Protein AF-A0A1X1EMD8-F1 (afdb_monomer_lite)

Foldseek 3Di:
DPDPVVVVCVVQPLVNQLVVQLVVQLVVVCVVCVCPPVVVVVVVVVCVVVVDDDPPDVVVVVVSVVVVVVVSVVSSVVSSVVSNVVSVVVVVVVVVVVD

pLDDT: mean 70.59, std 11.42, range [45.31, 86.31]

Radius of gyration: 21.39 Å; chains: 1; bounding box: 46×18×68 Å

Structure (mmCIF, N/CA/C/O backbone):
data_AF-A0A1X1EMD8-F1
#
_entry.id   AF-A0A1X1EMD8-F1
#
loop_
_atom_site.group_PDB
_atom_site.id
_atom_site.type_symbol
_atom_site.label_atom_id
_atom_site.label_alt_id
_atom_site.label_comp_id
_atom_site.label_asym_id
_atom_site.label_entity_id
_atom_site.label_seq_id
_atom_site.pdbx_PDB_ins_code
_atom_site.Cartn_x
_atom_site.Cartn_y
_atom_site.Cartn_z
_atom_site.occupancy
_atom_site.B_iso_or_equiv
_atom_site.auth_seq_id
_atom_site.auth_comp_id
_atom_site.auth_asym_id
_atom_site.auth_atom_id
_atom_site.pdbx_PDB_model_num
ATOM 1 N N . MET A 1 1 ? 16.024 -0.313 -35.013 1.00 45.31 1 MET A N 1
ATOM 2 C CA . MET A 1 1 ? 14.786 -0.847 -34.392 1.00 45.31 1 MET A CA 1
ATOM 3 C C . MET A 1 1 ? 14.250 0.105 -33.300 1.00 45.31 1 MET A C 1
ATOM 5 O O . MET A 1 1 ? 14.090 -0.303 -32.164 1.00 45.31 1 MET A O 1
ATOM 9 N N . HIS A 1 2 ? 13.928 1.371 -33.615 1.00 46.47 2 HIS A N 1
ATOM 10 C CA . HIS A 1 2 ? 13.592 2.398 -32.597 1.00 46.47 2 HIS A CA 1
ATOM 11 C C . HIS A 1 2 ? 12.089 2.660 -32.369 1.00 46.47 2 HIS A C 1
ATOM 13 O O . HIS A 1 2 ? 11.722 3.500 -31.553 1.00 46.47 2 HIS A O 1
ATOM 19 N N . ARG A 1 3 ? 11.185 1.963 -33.069 1.00 49.34 3 ARG A N 1
ATOM 20 C CA . ARG A 1 3 ? 9.760 2.355 -33.119 1.00 49.34 3 ARG A CA 1
ATOM 21 C C . ARG A 1 3 ? 8.877 1.809 -31.985 1.00 49.34 3 ARG A C 1
ATOM 23 O O . ARG A 1 3 ? 7.732 2.227 -31.878 1.00 49.34 3 ARG A O 1
ATOM 30 N N . LYS A 1 4 ? 9.382 0.892 -31.148 1.00 50.06 4 LYS A N 1
ATOM 31 C CA . LYS A 1 4 ? 8.591 0.238 -30.080 1.00 50.06 4 LYS A CA 1
ATOM 32 C C . LYS A 1 4 ? 8.698 0.910 -28.701 1.00 50.06 4 LYS A C 1
ATOM 34 O O . LYS A 1 4 ? 7.831 0.697 -27.863 1.00 50.06 4 LYS A O 1
ATOM 39 N N . ALA A 1 5 ? 9.713 1.746 -28.467 1.00 52.03 5 ALA A N 1
ATOM 40 C CA . ALA A 1 5 ? 9.896 2.427 -27.179 1.00 52.03 5 ALA A CA 1
ATOM 41 C C . ALA A 1 5 ? 8.940 3.624 -26.985 1.00 52.03 5 ALA A C 1
ATOM 43 O O . ALA A 1 5 ? 8.536 3.913 -25.860 1.00 52.03 5 ALA A O 1
ATOM 44 N N . GLY A 1 6 ? 8.539 4.295 -28.074 1.00 51.28 6 GLY A N 1
ATOM 45 C CA . GLY A 1 6 ? 7.572 5.402 -28.027 1.00 51.28 6 GLY A CA 1
ATOM 46 C C . GLY A 1 6 ? 6.163 4.941 -27.649 1.00 51.28 6 GLY A C 1
ATOM 47 O O . GLY A 1 6 ? 5.528 5.534 -26.784 1.00 51.28 6 GLY A O 1
ATOM 48 N N . THR A 1 7 ? 5.733 3.801 -28.193 1.00 53.59 7 THR A N 1
ATOM 49 C CA . THR A 1 7 ? 4.386 3.258 -27.979 1.00 53.59 7 THR A CA 1
ATOM 50 C C . THR A 1 7 ? 4.164 2.782 -26.545 1.00 53.59 7 THR A C 1
ATOM 52 O O . THR A 1 7 ? 3.097 3.022 -26.002 1.00 53.59 7 THR A O 1
ATOM 55 N N . LEU A 1 8 ? 5.152 2.177 -25.875 1.00 51.19 8 LEU A N 1
ATOM 56 C CA . LEU A 1 8 ? 4.983 1.734 -24.481 1.00 51.19 8 LEU A CA 1
ATOM 57 C C . LEU A 1 8 ? 4.876 2.915 -23.496 1.00 51.19 8 LEU A C 1
ATOM 59 O O . LEU A 1 8 ? 4.116 2.855 -22.535 1.00 51.19 8 LEU A O 1
ATOM 63 N N . LYS A 1 9 ? 5.612 4.003 -23.752 1.00 51.44 9 LYS A N 1
ATOM 64 C CA . LYS A 1 9 ? 5.573 5.238 -22.950 1.00 51.44 9 LYS A CA 1
ATOM 65 C C . LYS A 1 9 ? 4.268 6.018 -23.140 1.00 51.44 9 LYS A C 1
ATOM 67 O O . LYS A 1 9 ? 3.819 6.670 -22.201 1.00 51.44 9 LYS A O 1
ATOM 72 N N . GLU A 1 10 ? 3.690 5.946 -24.339 1.00 55.34 10 GLU A N 1
ATOM 73 C CA . GLU A 1 10 ? 2.390 6.536 -24.678 1.00 55.34 10 GLU A CA 1
ATOM 74 C C . GLU A 1 10 ? 1.207 5.681 -24.193 1.00 55.34 10 GLU A C 1
ATOM 76 O O . GLU A 1 10 ? 0.208 6.239 -23.751 1.00 55.34 10 GLU A O 1
ATOM 81 N N . LEU A 1 11 ? 1.318 4.344 -24.209 1.00 55.50 11 LEU A N 1
ATOM 82 C CA . LEU A 1 11 ? 0.264 3.428 -23.740 1.00 55.50 11 LEU A CA 1
ATOM 83 C C . LEU A 1 11 ? 0.225 3.248 -22.216 1.00 55.50 11 LEU A C 1
ATOM 85 O O . LEU A 1 11 ? -0.843 2.991 -21.667 1.00 55.50 11 LEU A O 1
ATOM 89 N N . LEU A 1 12 ? 1.362 3.359 -21.525 1.00 59.81 12 LEU A N 1
ATOM 90 C CA . LEU A 1 12 ? 1.456 3.196 -20.072 1.00 59.81 12 LEU A CA 1
ATOM 91 C C . LEU A 1 12 ? 2.072 4.451 -19.451 1.00 59.81 12 LEU A C 1
ATOM 93 O O . LEU A 1 12 ? 3.292 4.531 -19.253 1.00 59.81 12 LEU A O 1
ATOM 97 N N . PRO A 1 13 ? 1.231 5.443 -19.114 1.00 66.94 13 PRO A N 1
ATOM 98 C CA . PRO A 1 13 ? 1.695 6.657 -18.482 1.00 66.94 13 PRO A CA 1
ATOM 99 C C . PRO A 1 13 ? 2.482 6.362 -17.194 1.00 66.94 13 PRO A C 1
ATOM 101 O O . PRO A 1 13 ? 2.174 5.401 -16.482 1.00 66.94 13 PRO A O 1
ATOM 104 N N . PRO A 1 14 ? 3.465 7.205 -16.831 1.00 65.31 14 PRO A N 1
ATOM 105 C CA . PRO A 1 14 ? 4.277 7.018 -15.625 1.00 65.31 14 PRO A CA 1
ATOM 106 C C . PRO A 1 14 ? 3.454 6.892 -14.345 1.00 65.31 14 PRO A C 1
ATOM 108 O O . PRO A 1 14 ? 3.820 6.147 -13.441 1.00 65.31 14 PRO A O 1
ATOM 111 N N . TRP A 1 15 ? 2.339 7.618 -14.287 1.00 69.38 15 TRP A N 1
ATOM 112 C CA . TRP A 1 15 ? 1.405 7.582 -13.173 1.00 69.38 15 TRP A CA 1
ATOM 113 C C . TRP A 1 15 ? 0.624 6.266 -13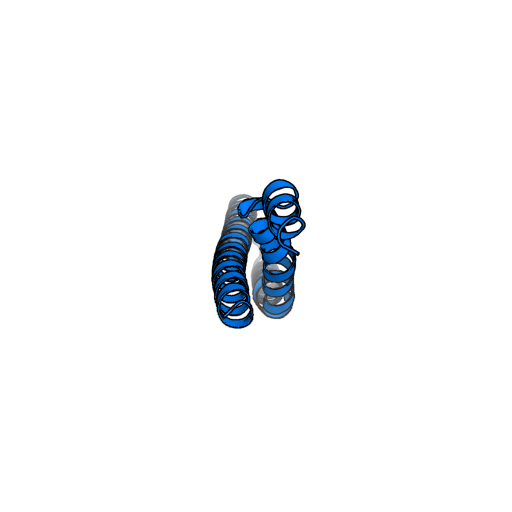.127 1.00 69.38 15 TRP A C 1
ATOM 115 O O . TRP A 1 15 ? 0.402 5.741 -12.044 1.00 69.38 15 TRP A O 1
ATOM 125 N N . PHE A 1 16 ? 0.286 5.675 -14.277 1.00 70.88 16 PHE A N 1
ATOM 126 C CA . PHE A 1 16 ? -0.449 4.412 -14.340 1.00 70.88 16 PHE A CA 1
ATOM 127 C C . PHE A 1 16 ? 0.399 3.247 -13.825 1.00 70.88 16 PHE A C 1
ATOM 129 O O . PHE A 1 16 ? -0.062 2.456 -13.012 1.00 70.88 16 PHE A O 1
ATOM 136 N N . THR A 1 17 ? 1.671 3.183 -14.225 1.00 68.75 17 THR A N 1
ATOM 137 C CA . THR A 1 17 ? 2.619 2.185 -13.696 1.00 68.75 17 THR A CA 1
ATOM 138 C C . 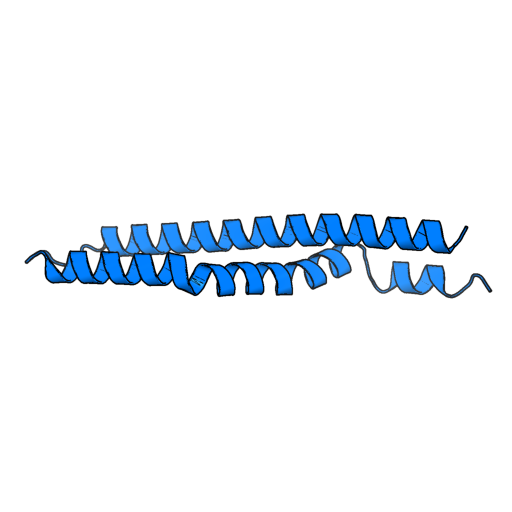THR A 1 17 ? 2.855 2.373 -12.201 1.00 68.75 17 THR A C 1
ATOM 140 O O . THR A 1 17 ? 2.942 1.394 -11.468 1.00 68.75 17 THR A O 1
ATOM 143 N N . CYS A 1 18 ? 2.905 3.622 -11.737 1.00 68.94 18 CYS A N 1
ATOM 144 C CA . CYS A 1 18 ? 3.058 3.938 -10.324 1.00 68.94 18 CYS A CA 1
ATOM 145 C C . CYS A 1 18 ? 1.859 3.484 -9.480 1.00 68.94 18 CYS A C 1
ATOM 147 O O . CYS A 1 18 ? 2.055 2.872 -8.435 1.00 68.94 18 CYS A O 1
ATOM 149 N N . VAL A 1 19 ? 0.635 3.748 -9.948 1.00 72.81 19 VAL A N 1
ATOM 150 C CA . VAL A 1 19 ? -0.609 3.327 -9.282 1.00 72.81 19 VAL A CA 1
ATOM 151 C C . VAL A 1 19 ? -0.749 1.805 -9.308 1.00 72.81 19 VAL A C 1
ATOM 153 O O . VAL A 1 19 ? -1.077 1.189 -8.297 1.00 72.81 19 VAL A O 1
ATOM 156 N N . LEU A 1 20 ? -0.444 1.175 -10.445 1.00 77.19 20 LEU A N 1
ATOM 157 C CA . LEU A 1 20 ? -0.504 -0.279 -10.580 1.00 77.19 20 LEU A CA 1
ATOM 158 C C . LEU A 1 20 ? 0.487 -0.977 -9.640 1.00 77.19 20 LEU A C 1
ATOM 160 O O . LEU A 1 20 ? 0.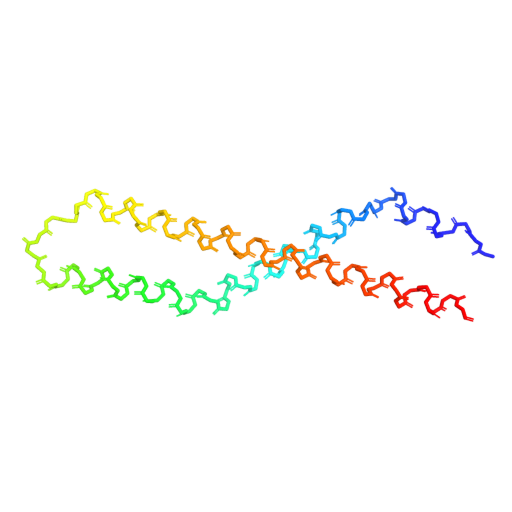148 -1.998 -9.053 1.00 77.19 20 LEU A O 1
ATOM 164 N N . LEU A 1 21 ? 1.691 -0.415 -9.476 1.00 74.25 21 LEU A N 1
ATOM 165 C CA . LEU A 1 21 ? 2.687 -0.908 -8.525 1.00 74.25 21 LEU A CA 1
ATOM 166 C C . LEU A 1 21 ? 2.292 -0.602 -7.079 1.00 74.25 21 LEU A C 1
ATOM 168 O O . LEU A 1 21 ? 2.517 -1.442 -6.221 1.00 74.25 21 LEU A O 1
ATOM 172 N N . SER A 1 22 ? 1.680 0.546 -6.778 1.00 74.56 22 SER A N 1
ATOM 173 C CA . SER A 1 22 ? 1.345 0.899 -5.394 1.00 74.56 22 SER A CA 1
ATOM 174 C C . SER A 1 22 ? 0.253 0.019 -4.792 1.00 74.56 22 SER A C 1
ATOM 176 O O . SER A 1 22 ? 0.320 -0.281 -3.607 1.00 74.56 22 SER A O 1
ATOM 178 N N . ILE A 1 23 ? -0.726 -0.425 -5.591 1.00 76.75 23 ILE A N 1
ATOM 179 C CA . ILE A 1 23 ? -1.850 -1.259 -5.124 1.00 76.75 23 ILE A CA 1
ATOM 180 C C . ILE A 1 23 ? -1.379 -2.547 -4.417 1.00 76.75 23 ILE A C 1
ATOM 182 O O . ILE A 1 23 ? -1.755 -2.736 -3.258 1.00 76.75 23 ILE A O 1
ATOM 186 N N . PRO A 1 24 ? -0.549 -3.424 -5.020 1.00 78.88 24 PRO A N 1
ATOM 187 C CA . PRO A 1 24 ? -0.092 -4.640 -4.352 1.00 78.88 24 PRO A CA 1
ATOM 188 C C . PRO A 1 24 ? 0.763 -4.346 -3.114 1.00 78.88 24 PRO A C 1
ATOM 190 O O . PRO A 1 24 ? 0.656 -5.079 -2.136 1.00 78.88 24 PRO A O 1
ATOM 193 N N . PHE A 1 25 ? 1.552 -3.263 -3.095 1.00 76.25 25 PHE A N 1
ATOM 194 C CA . PHE A 1 25 ? 2.316 -2.881 -1.900 1.00 76.25 25 PHE A CA 1
ATOM 195 C C . PHE A 1 25 ? 1.422 -2.358 -0.777 1.00 76.25 25 PHE A C 1
ATOM 197 O O . PHE A 1 25 ? 1.629 -2.733 0.372 1.00 76.25 25 PHE A O 1
ATOM 204 N N . THR A 1 26 ? 0.405 -1.552 -1.081 1.00 77.12 26 THR A N 1
ATOM 205 C CA . THR A 1 26 ? -0.590 -1.121 -0.092 1.00 77.12 26 THR A CA 1
ATOM 206 C C . THR A 1 26 ? -1.340 -2.322 0.481 1.00 77.12 26 THR A C 1
ATOM 208 O O . THR A 1 26 ? -1.472 -2.424 1.697 1.00 77.12 26 THR A O 1
ATOM 211 N N . VAL A 1 27 ? -1.770 -3.266 -0.363 1.00 80.38 27 VAL A N 1
ATOM 212 C CA . VAL A 1 27 ? -2.439 -4.500 0.083 1.00 80.38 27 VAL A CA 1
ATOM 213 C C . VAL A 1 27 ? -1.509 -5.358 0.939 1.00 80.38 27 VAL A C 1
ATOM 215 O O . VAL A 1 27 ? -1.941 -5.870 1.965 1.00 80.38 27 VAL A O 1
ATOM 218 N N . LEU A 1 28 ? -0.234 -5.482 0.570 1.00 80.06 28 LEU A N 1
ATOM 219 C CA . LEU A 1 28 ? 0.748 -6.251 1.333 1.00 80.06 28 LEU A CA 1
ATOM 220 C C . LEU A 1 28 ? 1.069 -5.595 2.680 1.00 80.06 28 LEU A C 1
ATOM 222 O O . LEU A 1 28 ? 1.122 -6.289 3.687 1.00 80.06 28 LEU A O 1
ATOM 226 N N . ILE A 1 29 ? 1.221 -4.267 2.725 1.00 78.44 29 ILE A N 1
ATOM 227 C CA . ILE A 1 29 ? 1.389 -3.519 3.978 1.00 78.44 29 ILE A CA 1
ATOM 228 C C . ILE A 1 29 ? 0.185 -3.763 4.878 1.00 78.44 29 ILE A C 1
ATOM 230 O O . ILE A 1 29 ? 0.376 -4.158 6.027 1.00 78.44 29 ILE A O 1
ATOM 234 N N . LEU A 1 30 ? -1.033 -3.592 4.354 1.00 77.31 30 LEU A N 1
ATOM 235 C CA . LEU A 1 30 ? -2.261 -3.866 5.094 1.00 77.31 30 LEU A CA 1
ATOM 236 C C . LEU A 1 30 ? -2.286 -5.317 5.585 1.00 77.31 30 LEU A C 1
ATOM 238 O O . LEU A 1 30 ? -2.464 -5.520 6.773 1.00 77.31 30 LEU A O 1
ATOM 242 N N . ALA A 1 31 ? -2.022 -6.314 4.740 1.00 76.06 31 ALA A N 1
ATOM 243 C CA . ALA A 1 31 ? -2.043 -7.730 5.119 1.00 76.06 31 ALA A CA 1
ATOM 244 C C . ALA A 1 31 ? -1.000 -8.090 6.195 1.00 76.06 31 ALA A C 1
ATOM 246 O O . ALA A 1 31 ? -1.327 -8.753 7.173 1.00 76.06 31 ALA A O 1
ATOM 247 N N . VAL A 1 32 ? 0.241 -7.609 6.068 1.00 76.12 32 VAL A N 1
ATOM 248 C CA . VAL A 1 32 ? 1.320 -7.873 7.041 1.00 76.12 32 VAL A CA 1
ATOM 249 C C . VAL A 1 32 ? 1.027 -7.209 8.383 1.00 76.12 32 VAL A C 1
ATOM 251 O O . VAL A 1 32 ? 1.282 -7.768 9.450 1.00 76.12 32 VAL A O 1
ATOM 254 N N . THR A 1 33 ? 0.473 -6.001 8.346 1.00 68.81 33 THR A N 1
ATOM 255 C CA . THR A 1 33 ? 0.144 -5.267 9.568 1.00 68.81 33 THR A CA 1
ATOM 256 C C . THR A 1 33 ? -1.259 -5.589 10.090 1.00 68.81 33 THR A C 1
ATOM 258 O O . THR A 1 33 ? -1.557 -5.230 11.227 1.00 68.81 33 THR A O 1
ATOM 261 N N . GLN A 1 34 ? -2.074 -6.355 9.350 1.00 61.56 34 GLN A N 1
ATOM 262 C CA . GLN A 1 34 ? -3.388 -6.839 9.783 1.00 61.56 34 GLN A CA 1
ATOM 263 C C . GLN A 1 34 ? -3.301 -7.861 10.928 1.00 61.56 34 GLN A C 1
ATOM 265 O O . GLN A 1 34 ? -4.194 -7.921 11.772 1.00 61.56 34 GLN A O 1
ATOM 270 N N . GLU A 1 35 ? -2.213 -8.622 11.024 1.00 59.31 35 GLU A N 1
ATOM 271 C CA . GLU A 1 35 ? -2.010 -9.517 12.170 1.00 59.31 35 GLU A CA 1
ATOM 272 C C . GLU A 1 35 ? -1.658 -8.755 13.457 1.00 59.31 35 GLU A C 1
ATOM 274 O O . GLU A 1 35 ? -1.904 -9.237 14.559 1.00 59.31 35 GLU A O 1
ATOM 279 N N . HIS A 1 36 ? -1.140 -7.530 13.330 1.00 62.03 36 HIS A N 1
ATOM 280 C CA . HIS A 1 36 ? -0.667 -6.740 14.464 1.00 62.03 36 HIS A CA 1
ATOM 281 C C . HIS A 1 36 ? -1.671 -5.655 14.864 1.00 62.03 36 HIS A C 1
ATOM 283 O O . HIS A 1 36 ? -2.116 -5.618 16.006 1.00 62.03 36 HIS A O 1
ATOM 289 N N . ALA A 1 37 ? -2.081 -4.781 13.945 1.00 60.62 37 ALA A N 1
ATOM 290 C CA . ALA A 1 37 ? -2.936 -3.642 14.266 1.00 60.62 37 ALA A CA 1
ATOM 291 C C . ALA A 1 37 ? -4.396 -4.057 14.562 1.00 60.62 37 ALA A C 1
ATOM 293 O O . ALA A 1 37 ? -4.843 -3.803 15.677 1.00 60.62 37 ALA A O 1
ATOM 294 N N . PRO A 1 38 ? -5.144 -4.737 13.667 1.00 59.88 38 PRO A N 1
ATOM 295 C CA . PRO A 1 38 ? -6.478 -5.268 13.962 1.00 59.88 38 PRO A CA 1
ATOM 296 C C . PRO A 1 38 ? -6.517 -6.214 15.157 1.00 59.88 38 PRO A C 1
ATOM 298 O O . PRO A 1 38 ? -7.473 -6.162 15.922 1.00 59.88 38 PRO A O 1
ATOM 301 N N . GLY A 1 39 ? -5.493 -7.055 15.334 1.00 62.91 39 GLY A N 1
ATOM 302 C CA . GLY A 1 39 ? -5.384 -7.950 16.488 1.00 62.91 39 GLY A CA 1
ATOM 303 C C . GLY A 1 39 ? -5.268 -7.175 17.802 1.00 62.91 39 GLY A C 1
ATOM 304 O O . GLY A 1 39 ? -6.003 -7.445 18.751 1.00 62.91 39 GLY A O 1
ATOM 305 N N . ILE A 1 40 ? -4.421 -6.139 17.837 1.00 65.94 40 ILE A N 1
ATOM 306 C CA . ILE A 1 40 ? -4.317 -5.227 18.982 1.00 65.94 40 ILE A CA 1
ATOM 307 C C . ILE A 1 40 ? -5.632 -4.461 19.179 1.00 65.94 40 ILE A C 1
ATOM 309 O O . ILE A 1 40 ? -6.116 -4.389 20.306 1.00 65.94 40 ILE A O 1
ATOM 313 N N . PHE A 1 41 ? -6.259 -3.963 18.111 1.00 63.66 41 PHE A N 1
ATOM 314 C CA . PHE A 1 41 ? -7.550 -3.274 18.177 1.00 63.66 41 PHE A CA 1
ATOM 315 C C . PHE A 1 41 ? -8.655 -4.170 18.744 1.00 63.66 41 PHE A C 1
ATOM 317 O O . PHE A 1 41 ? -9.336 -3.761 19.679 1.00 63.66 41 PHE A O 1
ATOM 324 N N . LEU A 1 42 ? -8.791 -5.405 18.258 1.00 65.81 42 LEU A N 1
ATOM 325 C CA . LEU A 1 42 ? -9.719 -6.397 18.802 1.00 65.81 42 LEU A CA 1
ATOM 326 C C . LEU A 1 42 ? -9.407 -6.714 20.261 1.00 65.81 42 LEU A C 1
ATOM 328 O O . LEU A 1 42 ? -10.330 -6.799 21.060 1.00 65.81 42 LEU A O 1
ATOM 332 N N . SER A 1 43 ? -8.130 -6.820 20.634 1.00 67.56 43 SER A N 1
ATOM 333 C CA . SER A 1 43 ? -7.733 -7.075 22.022 1.00 67.56 43 SER A CA 1
ATOM 334 C C . SER A 1 43 ? -8.071 -5.907 22.959 1.00 67.56 43 SER A C 1
ATOM 336 O O . SER A 1 43 ? -8.481 -6.135 24.094 1.00 67.56 43 SER A O 1
ATOM 338 N N . ILE A 1 44 ? -7.946 -4.659 22.489 1.00 71.00 44 ILE A N 1
ATOM 339 C CA . ILE A 1 44 ? -8.306 -3.450 23.242 1.00 71.00 44 ILE A CA 1
ATOM 340 C C . ILE A 1 44 ? -9.825 -3.347 23.356 1.00 71.00 44 ILE A C 1
ATOM 342 O O . ILE A 1 44 ? -10.321 -3.094 24.445 1.00 71.00 44 ILE A O 1
ATOM 346 N N . VAL A 1 45 ? -10.566 -3.600 22.272 1.00 66.62 45 VAL A N 1
ATOM 347 C CA . VAL A 1 45 ? -12.037 -3.642 22.280 1.00 66.62 45 VAL A CA 1
ATOM 348 C C . VAL A 1 45 ? -12.533 -4.744 23.217 1.00 66.62 45 VAL A C 1
ATOM 350 O O . VAL A 1 45 ? -13.385 -4.484 24.054 1.00 66.62 45 VAL A O 1
ATOM 353 N N . GLN A 1 46 ? -11.977 -5.956 23.138 1.00 69.88 46 GLN A N 1
ATOM 354 C CA . GLN A 1 46 ? -12.332 -7.069 24.023 1.00 69.88 46 GLN A CA 1
ATOM 355 C C . GLN A 1 46 ? -12.007 -6.761 25.483 1.00 69.88 46 GLN A C 1
ATOM 357 O O . GLN A 1 46 ? -12.830 -7.046 26.344 1.00 69.88 46 GLN A O 1
ATOM 362 N N . LYS A 1 47 ? -10.850 -6.155 25.776 1.00 68.31 47 LYS A N 1
ATOM 363 C CA . LYS A 1 47 ? -10.507 -5.721 27.138 1.00 68.31 47 LYS A CA 1
ATOM 364 C C . LYS A 1 47 ? -11.425 -4.605 27.632 1.00 68.31 47 LYS A C 1
ATOM 366 O O . LYS A 1 47 ? -11.886 -4.692 28.758 1.00 68.31 47 LYS A O 1
ATOM 371 N N . ALA A 1 48 ? -11.737 -3.614 26.799 1.00 63.28 48 ALA A N 1
ATOM 372 C CA . ALA A 1 48 ? -12.661 -2.534 27.141 1.00 63.28 48 ALA A CA 1
ATOM 373 C C . ALA A 1 48 ? -14.083 -3.059 27.402 1.00 63.28 48 ALA A C 1
ATOM 375 O O . ALA A 1 48 ? -14.714 -2.649 28.366 1.00 63.28 48 ALA A O 1
ATOM 376 N N . VAL A 1 49 ? -14.554 -4.017 26.596 1.00 62.62 49 VAL A N 1
ATOM 377 C CA . VAL A 1 49 ? -15.846 -4.701 26.784 1.00 62.62 49 VAL A CA 1
ATOM 378 C C . VAL A 1 49 ? -15.835 -5.616 28.015 1.00 62.62 49 VAL A C 1
ATOM 380 O O . VAL A 1 49 ? -16.857 -5.756 28.680 1.00 62.62 49 VAL A O 1
ATOM 383 N N . ALA A 1 50 ? -14.702 -6.250 28.328 1.00 65.81 50 ALA A N 1
ATOM 384 C CA . ALA A 1 50 ? -14.574 -7.157 29.466 1.00 65.81 50 ALA A CA 1
ATOM 385 C C . ALA A 1 50 ? -14.337 -6.444 30.810 1.00 65.81 50 ALA A C 1
ATOM 387 O O . ALA A 1 50 ? -14.588 -7.057 31.845 1.00 65.81 50 ALA A O 1
ATOM 388 N N . GLN A 1 51 ? -13.828 -5.203 30.814 1.00 62.22 51 GLN A N 1
ATOM 389 C CA . GLN A 1 51 ? -13.430 -4.500 32.040 1.00 62.22 51 GLN A CA 1
ATOM 390 C C . GLN A 1 51 ? -14.531 -3.675 32.726 1.00 62.22 51 GLN A C 1
ATOM 392 O O . GLN A 1 51 ? -14.388 -3.486 33.923 1.00 62.22 51 GLN A O 1
ATOM 397 N N . ASP A 1 52 ? -15.622 -3.250 32.077 1.00 49.38 52 ASP A N 1
ATOM 398 C CA . ASP A 1 52 ? -16.770 -2.601 32.752 1.00 49.38 52 ASP A CA 1
ATOM 399 C C . ASP A 1 52 ? -18.010 -2.664 31.834 1.00 49.38 52 ASP A C 1
ATOM 401 O O . ASP A 1 52 ? -17.908 -2.443 30.634 1.00 49.38 52 ASP A O 1
ATOM 405 N N . ALA A 1 53 ? -19.231 -2.988 32.272 1.00 50.97 53 ALA A N 1
ATOM 406 C CA . ALA A 1 53 ? -20.109 -2.119 33.072 1.00 50.97 53 ALA A CA 1
ATOM 407 C C . ALA A 1 53 ? -20.307 -0.677 32.534 1.00 50.97 53 ALA A C 1
ATOM 409 O O . ALA A 1 53 ? -21.056 0.093 33.133 1.00 50.97 53 ALA A O 1
ATOM 410 N N . MET A 1 54 ? -19.735 -0.320 31.377 1.00 48.81 54 MET A N 1
ATOM 411 C CA . MET A 1 54 ? -20.000 0.934 30.673 1.00 48.81 54 MET A CA 1
ATOM 412 C C . MET A 1 54 ? -20.549 0.661 29.268 1.00 48.81 54 MET A C 1
ATOM 414 O O . MET A 1 54 ? -20.065 -0.239 28.577 1.00 48.81 54 MET A O 1
ATOM 418 N N . PRO A 1 55 ? -21.574 1.414 28.824 1.00 52.81 55 PRO A N 1
ATOM 419 C CA . PRO A 1 55 ? -22.069 1.300 27.462 1.00 52.81 55 PRO A CA 1
ATOM 420 C C . PRO A 1 55 ? -20.912 1.618 26.517 1.00 52.81 55 PRO A C 1
ATOM 422 O O . PRO A 1 55 ? -20.157 2.555 26.762 1.00 52.81 55 PRO A O 1
ATOM 425 N N . VAL A 1 56 ? -20.760 0.832 25.451 1.00 57.94 56 VAL A N 1
ATOM 426 C CA . VAL A 1 56 ? -19.845 1.152 24.352 1.00 57.94 56 VAL A CA 1
ATOM 427 C C . VAL A 1 56 ? -20.267 2.516 23.812 1.00 57.94 56 VAL A C 1
ATOM 429 O O . VAL A 1 56 ? -21.220 2.628 23.042 1.00 57.94 56 VAL A O 1
ATOM 432 N N . ASP A 1 57 ? -19.617 3.560 24.313 1.00 60.31 57 ASP A N 1
ATOM 433 C CA . ASP A 1 57 ? -20.011 4.930 24.051 1.00 60.31 57 ASP A CA 1
ATOM 434 C C . ASP A 1 57 ? -19.717 5.228 22.581 1.00 60.31 57 ASP A C 1
ATOM 436 O O . ASP A 1 57 ? -18.679 4.826 22.042 1.00 60.31 57 ASP A O 1
ATOM 440 N N . VAL A 1 58 ? -20.627 5.926 21.902 1.00 63.84 58 VAL A N 1
ATOM 441 C CA . VAL A 1 58 ? -20.539 6.197 20.453 1.00 63.84 58 VAL A CA 1
ATOM 442 C C . VAL A 1 58 ? -19.190 6.844 20.098 1.00 63.84 58 VAL A C 1
ATOM 444 O O . VAL A 1 58 ? -18.643 6.627 19.017 1.00 63.84 58 VAL A O 1
ATOM 447 N N . HIS A 1 59 ? -18.601 7.579 21.043 1.00 66.50 59 HIS A N 1
ATOM 448 C CA . HIS A 1 59 ? -17.284 8.200 20.924 1.00 66.50 59 HIS A CA 1
ATOM 449 C C . HIS A 1 59 ? -16.137 7.195 20.755 1.00 66.50 59 HIS A C 1
ATOM 451 O O . HIS A 1 59 ? -15.226 7.457 19.973 1.00 66.50 59 HIS A O 1
ATOM 457 N N . PHE A 1 60 ? -16.182 6.027 21.402 1.00 68.88 60 PHE A N 1
ATOM 458 C CA . PHE A 1 60 ? -15.151 4.999 21.244 1.00 68.88 60 PHE A CA 1
ATOM 459 C C . PHE A 1 60 ? -15.160 4.407 19.829 1.00 68.88 60 PHE A C 1
ATOM 461 O O . PHE A 1 60 ? -14.109 4.281 19.201 1.00 68.88 60 PHE A O 1
ATOM 468 N N . VAL A 1 61 ? -16.348 4.122 19.284 1.00 70.44 61 VAL A N 1
ATOM 469 C CA . VAL A 1 61 ? -16.505 3.606 17.913 1.00 70.44 61 VAL A CA 1
ATOM 470 C C . VAL A 1 61 ? -16.040 4.635 16.880 1.00 70.44 61 VAL A C 1
ATOM 472 O O . VAL A 1 61 ? -15.357 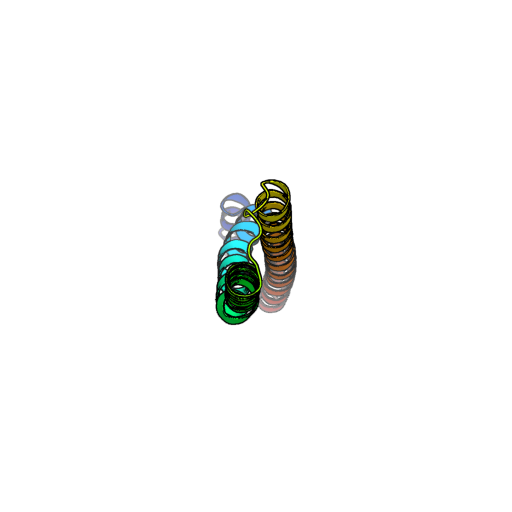4.278 15.920 1.00 70.44 61 VAL A O 1
ATOM 475 N N . VAL A 1 62 ? -16.349 5.918 17.091 1.00 73.75 62 VAL A N 1
ATOM 476 C CA . VAL A 1 62 ? -15.905 7.008 16.208 1.00 73.75 62 VAL A CA 1
ATOM 477 C C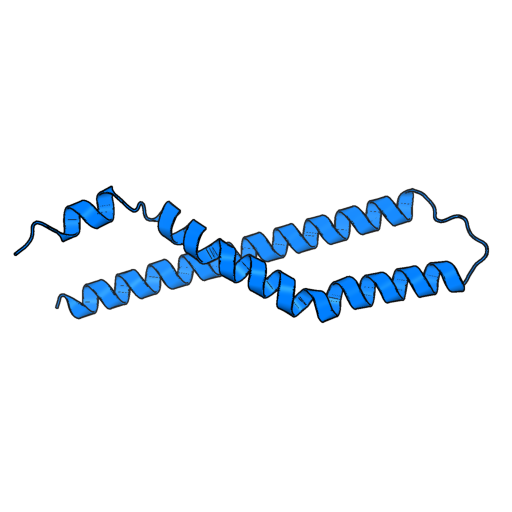 . VAL A 1 62 ? -14.383 7.157 16.227 1.00 73.75 62 VAL A C 1
ATOM 479 O O . VAL A 1 62 ? -13.772 7.221 15.162 1.00 73.75 62 VAL A O 1
ATOM 482 N N . VAL A 1 63 ? -13.752 7.159 17.407 1.00 75.31 63 VAL A N 1
ATOM 483 C CA . VAL A 1 63 ? -12.285 7.234 17.537 1.00 75.31 63 VAL A CA 1
ATOM 484 C C . VAL A 1 63 ? -11.617 6.023 16.882 1.00 75.31 63 VAL A C 1
ATOM 486 O O . VAL A 1 63 ? -10.626 6.177 16.168 1.00 75.31 63 VAL A O 1
ATOM 489 N N . LEU A 1 64 ? -12.190 4.831 17.059 1.00 72.75 64 LEU A N 1
ATOM 490 C CA . LEU A 1 64 ? -11.704 3.597 16.448 1.00 72.75 64 LEU A CA 1
ATOM 491 C C . LEU A 1 64 ? -11.791 3.639 14.915 1.00 72.75 64 LEU A C 1
ATOM 493 O O . LEU A 1 64 ? -10.815 3.319 14.235 1.00 72.75 64 LEU A O 1
ATOM 497 N N . MET A 1 65 ? -12.925 4.082 14.363 1.00 76.38 65 MET A N 1
ATOM 498 C CA . MET A 1 65 ? -13.077 4.283 12.920 1.00 76.38 65 MET A CA 1
ATOM 499 C C . MET A 1 65 ? -12.066 5.295 12.376 1.00 76.38 65 MET A C 1
ATOM 501 O O . MET A 1 65 ? -11.480 5.060 11.320 1.00 76.38 65 MET A O 1
ATOM 505 N N . LEU A 1 66 ? -11.836 6.399 13.093 1.00 78.62 66 LEU A N 1
ATOM 506 C CA . LEU A 1 66 ? -10.888 7.432 12.677 1.00 78.62 66 LEU A CA 1
ATOM 507 C C . LEU A 1 66 ? -9.448 6.904 12.665 1.00 78.62 66 LEU A C 1
ATOM 509 O O . LEU A 1 66 ? -8.706 7.157 11.716 1.00 78.62 66 LEU A O 1
ATOM 513 N N . ALA A 1 67 ? -9.066 6.134 13.687 1.00 78.44 67 ALA A N 1
ATOM 514 C CA . ALA A 1 67 ? -7.751 5.508 13.776 1.00 78.44 67 ALA A CA 1
ATOM 515 C C . ALA A 1 67 ? -7.532 4.484 12.650 1.00 78.44 67 ALA A C 1
ATOM 517 O O . ALA A 1 67 ? -6.471 4.474 12.024 1.00 78.44 67 ALA A O 1
ATOM 518 N N . PHE A 1 68 ? -8.547 3.671 12.342 1.00 77.38 68 PHE A N 1
ATOM 519 C CA . PHE A 1 68 ? -8.493 2.725 11.229 1.00 77.38 68 PHE A CA 1
ATOM 520 C C . PHE A 1 68 ? -8.375 3.440 9.877 1.00 77.38 68 PHE A C 1
ATOM 522 O O . PHE A 1 68 ? -7.532 3.076 9.057 1.00 77.38 68 PHE A O 1
ATOM 529 N N . LEU A 1 69 ? -9.162 4.498 9.660 1.00 82.12 69 LEU A N 1
ATOM 530 C CA . LEU A 1 69 ? -9.098 5.310 8.445 1.00 82.12 69 LEU A CA 1
ATOM 531 C C . LEU A 1 69 ? -7.710 5.939 8.264 1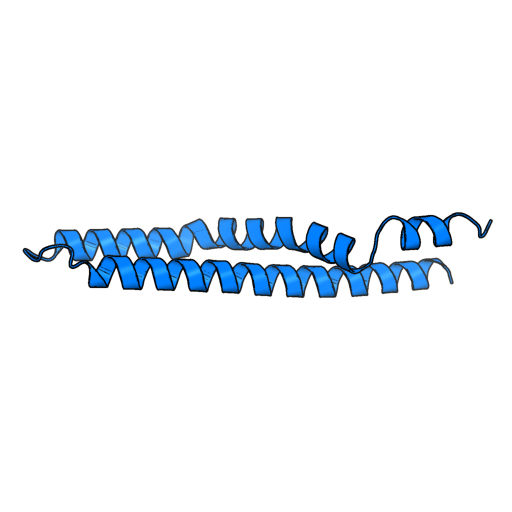.00 82.12 69 LEU A C 1
ATOM 533 O O . LEU A 1 69 ? -7.145 5.881 7.171 1.00 82.12 69 LEU A O 1
ATOM 537 N N . LEU A 1 70 ? -7.142 6.504 9.335 1.00 84.88 70 LEU A N 1
ATOM 538 C CA . LEU A 1 70 ? -5.807 7.099 9.320 1.00 84.88 70 LEU A CA 1
ATOM 539 C C . LEU A 1 70 ? -4.732 6.059 8.983 1.00 84.88 70 LEU A C 1
ATOM 541 O O . LEU A 1 70 ? -3.831 6.333 8.193 1.00 84.88 70 LEU A O 1
ATOM 545 N N . TYR A 1 71 ? -4.847 4.856 9.540 1.00 80.69 71 TYR A N 1
ATOM 546 C CA . TYR A 1 71 ? -3.944 3.748 9.252 1.00 80.69 71 TYR A CA 1
ATOM 547 C C . TYR A 1 71 ? -4.026 3.294 7.782 1.00 80.69 71 TYR A C 1
ATOM 549 O O . TYR A 1 71 ? -2.988 3.130 7.138 1.00 80.69 71 TYR A O 1
ATOM 557 N N . VAL A 1 72 ? -5.232 3.178 7.211 1.00 81.81 72 VAL A N 1
ATOM 558 C CA . VAL A 1 72 ? -5.415 2.873 5.779 1.00 81.81 72 VAL A CA 1
ATOM 559 C C . VAL A 1 72 ? -4.808 3.972 4.902 1.00 81.81 72 VAL A C 1
ATOM 561 O O . VAL A 1 72 ? -4.090 3.672 3.949 1.00 81.81 72 VAL A O 1
ATOM 564 N N . LEU A 1 73 ? -5.028 5.244 5.246 1.00 86.25 73 LEU A N 1
ATOM 565 C CA . LEU A 1 73 ? -4.400 6.386 4.574 1.00 86.25 73 LEU A CA 1
ATOM 566 C C . LEU A 1 73 ? -2.870 6.296 4.606 1.00 86.25 73 LEU A C 1
ATOM 568 O O . LEU A 1 73 ? -2.223 6.488 3.576 1.00 86.25 73 LEU A O 1
ATOM 572 N N . LEU A 1 74 ? -2.291 5.957 5.759 1.00 85.56 74 LEU A N 1
ATOM 573 C CA . LEU A 1 74 ? -0.846 5.801 5.912 1.00 85.56 74 LEU A CA 1
ATOM 574 C C . LEU A 1 74 ? -0.302 4.668 5.029 1.00 85.56 74 LEU A C 1
ATOM 576 O O . LEU A 1 74 ? 0.717 4.842 4.361 1.00 85.56 74 LEU A O 1
ATOM 580 N N . ALA A 1 75 ? -1.003 3.531 4.974 1.00 81.69 75 ALA A N 1
ATOM 581 C CA . ALA A 1 75 ? -0.643 2.397 4.124 1.00 81.69 75 ALA A CA 1
ATOM 582 C C . ALA A 1 75 ? -0.730 2.738 2.625 1.00 81.69 75 ALA A C 1
ATOM 584 O O . ALA A 1 75 ? 0.122 2.318 1.836 1.00 81.69 75 ALA A O 1
ATOM 585 N N . CYS A 1 76 ? -1.721 3.539 2.224 1.00 83.81 76 CYS A N 1
ATOM 586 C CA . CYS A 1 76 ? -1.825 4.066 0.864 1.00 83.81 76 CYS A CA 1
ATOM 587 C C . CYS A 1 76 ? -0.636 4.971 0.522 1.00 83.81 76 CYS A C 1
ATOM 589 O O . CYS A 1 76 ? -0.009 4.788 -0.520 1.00 83.81 76 CYS A O 1
ATOM 591 N N . ILE A 1 77 ? -0.283 5.910 1.407 1.00 86.31 77 ILE A N 1
ATOM 592 C CA . ILE A 1 77 ? 0.864 6.808 1.209 1.00 86.31 77 ILE A CA 1
ATOM 593 C C . ILE A 1 77 ? 2.160 5.998 1.099 1.00 86.31 77 ILE A C 1
ATOM 595 O O . ILE A 1 77 ? 2.927 6.193 0.158 1.00 86.31 77 ILE A O 1
ATOM 599 N N . ALA A 1 78 ? 2.388 5.049 2.008 1.00 84.31 78 ALA A N 1
ATOM 600 C CA . ALA A 1 78 ? 3.571 4.194 1.987 1.00 84.31 78 ALA A CA 1
ATOM 601 C C . ALA A 1 78 ? 3.660 3.361 0.695 1.00 84.31 78 ALA A C 1
ATOM 603 O O . ALA A 1 78 ? 4.708 3.339 0.047 1.00 84.31 78 ALA A O 1
ATOM 604 N N . GLY A 1 79 ? 2.558 2.736 0.269 1.00 82.69 79 GLY A N 1
ATOM 605 C CA . GLY A 1 79 ? 2.511 1.983 -0.987 1.00 82.69 79 GLY A CA 1
ATOM 606 C C . GLY A 1 79 ? 2.760 2.856 -2.221 1.00 82.69 79 GLY A C 1
ATOM 607 O O . GLY A 1 79 ? 3.484 2.440 -3.126 1.00 82.69 79 GLY A O 1
ATOM 608 N N . LEU A 1 80 ? 2.241 4.089 -2.246 1.00 83.56 80 LEU A N 1
ATOM 609 C CA . LEU A 1 80 ? 2.516 5.061 -3.311 1.00 83.56 80 LEU A CA 1
ATOM 610 C C . LEU A 1 80 ? 3.992 5.465 -3.359 1.00 83.56 80 LEU A C 1
ATOM 612 O O . LEU A 1 80 ? 4.574 5.508 -4.442 1.00 83.56 80 LEU A O 1
ATOM 616 N N . VAL A 1 81 ? 4.613 5.724 -2.206 1.00 86.19 81 VAL A N 1
ATOM 617 C CA . VAL A 1 81 ? 6.041 6.066 -2.118 1.00 86.19 81 VAL A CA 1
ATOM 618 C C . VAL A 1 81 ? 6.910 4.921 -2.642 1.00 86.19 81 VAL A C 1
ATOM 620 O O . VAL A 1 81 ? 7.798 5.152 -3.464 1.00 86.19 81 VAL A O 1
ATOM 623 N N . ILE A 1 82 ? 6.620 3.683 -2.235 1.00 84.00 82 ILE A N 1
ATOM 624 C CA . ILE A 1 82 ? 7.338 2.492 -2.714 1.00 84.00 82 ILE A CA 1
ATOM 625 C C . ILE A 1 82 ? 7.140 2.311 -4.225 1.00 84.00 82 ILE A C 1
ATOM 627 O O . ILE A 1 82 ? 8.113 2.112 -4.955 1.00 84.00 82 ILE A O 1
ATOM 631 N N . GLY A 1 83 ? 5.902 2.439 -4.714 1.00 79.69 83 GLY A N 1
ATOM 632 C CA . GLY A 1 83 ? 5.585 2.355 -6.141 1.00 79.69 83 GLY A CA 1
ATOM 633 C C . GLY A 1 83 ? 6.324 3.406 -6.977 1.00 79.69 83 GLY A C 1
ATOM 634 O O . GLY A 1 83 ? 6.857 3.084 -8.042 1.00 79.69 83 GLY A O 1
ATOM 635 N N . MET A 1 84 ? 6.431 4.642 -6.474 1.00 82.31 84 MET A N 1
ATOM 636 C CA . MET A 1 84 ? 7.202 5.714 -7.115 1.00 82.31 84 MET A CA 1
ATOM 637 C C . MET A 1 84 ? 8.690 5.373 -7.188 1.00 82.31 84 MET A C 1
ATOM 639 O O . MET A 1 84 ? 9.284 5.470 -8.264 1.00 82.31 84 MET A O 1
ATOM 643 N N . LEU A 1 85 ? 9.286 4.946 -6.072 1.00 84.00 85 LEU A N 1
ATOM 644 C CA . LEU A 1 85 ? 10.704 4.586 -6.011 1.00 84.00 85 LEU A CA 1
ATOM 645 C C . LEU A 1 85 ? 11.036 3.446 -6.979 1.00 84.00 85 LEU A C 1
ATOM 647 O O . LEU A 1 85 ? 11.985 3.554 -7.754 1.00 84.00 85 LEU A O 1
ATOM 651 N N . LEU A 1 86 ? 10.219 2.391 -7.008 1.00 82.44 86 LEU A N 1
ATOM 652 C CA . LEU A 1 86 ? 10.404 1.271 -7.931 1.00 82.44 86 LEU A CA 1
ATOM 653 C C . LEU A 1 86 ? 10.281 1.695 -9.393 1.00 82.44 86 LEU A C 1
ATOM 655 O O . LEU A 1 86 ? 11.103 1.292 -10.210 1.00 82.44 86 LEU A O 1
ATOM 659 N N . ASN A 1 87 ? 9.304 2.538 -9.734 1.00 81.50 87 ASN A N 1
ATOM 660 C CA . ASN A 1 87 ? 9.156 3.052 -11.097 1.00 81.50 87 ASN A CA 1
ATOM 661 C C . ASN A 1 87 ? 10.390 3.866 -11.529 1.00 81.50 87 ASN A C 1
ATOM 663 O O . ASN A 1 87 ? 10.845 3.752 -12.669 1.00 81.50 87 ASN A O 1
ATOM 667 N N . VAL A 1 88 ? 10.973 4.656 -10.620 1.00 83.19 88 VAL A N 1
ATOM 668 C CA . VAL A 1 88 ? 12.215 5.397 -10.883 1.00 83.19 88 VAL A CA 1
ATOM 669 C C . VAL A 1 88 ? 13.388 4.442 -11.107 1.00 83.19 88 VAL A C 1
ATOM 671 O O . VAL A 1 88 ? 14.093 4.580 -12.107 1.00 83.19 88 VAL A O 1
ATOM 674 N N . VAL A 1 89 ? 13.567 3.449 -10.233 1.00 84.19 89 VAL A N 1
ATOM 675 C CA . VAL A 1 89 ? 14.650 2.459 -10.337 1.00 84.19 89 VAL A CA 1
ATOM 676 C C . VAL A 1 89 ? 14.520 1.620 -11.611 1.00 84.19 89 VAL A C 1
ATOM 678 O O . VAL A 1 89 ? 15.493 1.480 -12.346 1.00 84.19 89 VAL A O 1
ATOM 681 N N . LEU A 1 90 ? 13.323 1.129 -11.939 1.00 81.81 90 LEU A N 1
ATOM 682 C CA . LEU A 1 90 ? 13.065 0.359 -13.162 1.00 81.81 90 LEU A CA 1
ATOM 683 C C . LEU A 1 90 ? 13.401 1.164 -14.419 1.00 81.81 90 LEU A C 1
ATOM 685 O O . LEU A 1 90 ? 14.049 0.656 -15.332 1.00 81.81 90 LEU A O 1
ATOM 689 N N . ARG A 1 91 ? 13.015 2.445 -14.457 1.00 80.75 91 ARG A N 1
ATOM 690 C CA . ARG A 1 91 ? 13.359 3.345 -15.568 1.00 80.75 91 ARG A CA 1
ATOM 691 C C . ARG A 1 91 ? 14.850 3.645 -15.641 1.00 80.75 91 ARG A C 1
ATOM 693 O O . ARG A 1 91 ? 15.355 3.882 -16.735 1.00 80.75 91 ARG A O 1
ATOM 700 N N . PHE A 1 92 ? 15.535 3.688 -14.504 1.00 82.38 92 PHE A N 1
ATOM 701 C CA . PHE A 1 92 ? 16.978 3.878 -14.454 1.00 82.38 92 PHE A CA 1
ATOM 702 C C . PHE A 1 92 ? 17.719 2.648 -14.996 1.00 82.38 92 PHE A C 1
ATOM 704 O O . PHE A 1 92 ? 18.546 2.792 -15.891 1.00 82.38 92 PHE A O 1
ATOM 711 N N . ILE A 1 93 ? 17.348 1.444 -14.545 1.00 83.75 93 ILE A N 1
ATOM 712 C CA . ILE A 1 93 ? 17.895 0.171 -15.043 1.00 83.75 93 ILE A CA 1
ATOM 713 C C . ILE A 1 93 ? 17.629 0.015 -16.542 1.00 83.75 93 ILE A C 1
ATOM 715 O O . ILE A 1 93 ? 18.532 -0.355 -17.284 1.00 83.75 93 ILE A O 1
ATOM 719 N N . TRP A 1 94 ? 16.420 0.347 -17.006 1.00 79.94 94 TRP A N 1
ATOM 720 C CA . TRP A 1 94 ? 16.087 0.301 -18.431 1.00 79.94 94 TRP A CA 1
ATOM 721 C C . TRP A 1 94 ? 17.016 1.184 -19.271 1.00 79.94 94 TRP A C 1
ATOM 723 O O . TRP A 1 94 ? 17.516 0.741 -20.297 1.00 79.94 94 TRP A O 1
ATOM 733 N N . ARG A 1 95 ? 17.292 2.418 -18.823 1.00 80.62 95 ARG A N 1
ATOM 734 C CA . ARG A 1 95 ? 18.236 3.307 -19.524 1.00 80.62 95 ARG A CA 1
ATOM 735 C C . ARG A 1 95 ? 19.667 2.779 -19.512 1.00 80.62 95 ARG A C 1
ATOM 737 O O . ARG A 1 95 ? 20.378 2.984 -20.483 1.00 80.62 95 ARG A O 1
ATOM 744 N N . LEU A 1 96 ? 20.086 2.135 -18.424 1.00 79.19 96 LEU A N 1
ATOM 745 C CA . LEU A 1 96 ? 21.397 1.489 -18.329 1.00 79.19 96 LEU A CA 1
ATOM 746 C C . LEU A 1 96 ? 21.521 0.300 -19.283 1.00 79.19 96 LEU A C 1
ATOM 748 O O . LEU A 1 96 ? 22.583 0.103 -19.847 1.00 79.19 96 LEU A O 1
ATOM 752 N N . ALA A 1 97 ? 20.446 -0.466 -19.474 1.00 78.50 97 ALA A N 1
ATOM 753 C CA . ALA A 1 97 ? 20.421 -1.608 -20.385 1.00 78.50 97 ALA A CA 1
ATOM 754 C C . ALA A 1 97 ? 20.370 -1.213 -21.875 1.00 78.50 97 ALA A C 1
ATOM 756 O O . ALA A 1 97 ? 20.637 -2.050 -22.734 1.00 78.50 97 ALA A O 1
ATOM 757 N N . GLU A 1 98 ? 19.992 0.030 -22.192 1.00 78.94 98 GLU A N 1
ATOM 758 C CA . GLU A 1 98 ? 20.026 0.576 -23.558 1.00 78.94 98 GLU A CA 1
ATOM 759 C C . GLU A 1 98 ? 21.408 1.132 -23.962 1.00 78.94 98 GLU A C 1
ATOM 761 O O . GLU A 1 98 ? 21.604 1.426 -25.143 1.00 78.94 98 GLU A O 1
ATOM 766 N N . HIS A 1 99 ? 22.340 1.277 -23.013 1.00 53.59 99 HIS A N 1
ATOM 767 C CA . HIS A 1 99 ? 23.722 1.723 -23.230 1.00 53.59 99 HIS A CA 1
ATOM 768 C C . HIS A 1 99 ? 24.694 0.546 -23.342 1.00 53.59 99 HIS A C 1
ATOM 770 O O . HIS A 1 99 ? 25.652 0.688 -24.137 1.00 53.59 99 HIS A O 1
#

Organism: Pantoea cypripedii (NCBI:txid55209)

Sequence (99 aa):
MHRKAGTLKELLPPWFTCVLLSIPFTVLILAVTQEHAPGIFLSIVQKAVAQDAMPVDVHFVVVLMLAFLLYVLLACIAGLVIGMLLNVVLRFIWRLAEH

Secondary structure (DSSP, 8-state):
--SHHHHHHHHS-HHHHHHHHHHHHHHHHHHHHHTTHHHHHHHHHHHHHHH-S----HHHHHHHHHHHHHHHHHHHHHHHHHHHHHHHHHHHHHHHHT-